Protein AF-A0A3M7IVV6-F1 (afdb_monomer_lite)

Organism: Hortaea werneckii (NCBI:txid91943)

pLDDT: mean 85.33, std 11.15, range [34.84, 95.5]

Radius of gyration: 19.99 Å; chains: 1; bounding box: 53×34×48 Å

InterPro domains:
  IPR000406 Rho protein GDP-dissociation inhibitor [PF02115] (11-143)
  IPR000406 Rho protein GDP-dissociation inhibitor [PTHR10980] (15-143)
  IPR014756 Immunoglobulin E-set [SSF81296] (7-139)
  IPR024792 Rho GDP-dissociation inhibitor domain superfamily [G3DSA:2.70.50.30] (18-144)

Structure (mmCIF, N/CA/C/O backbone):
data_AF-A0A3M7IVV6-F1
#
_entry.id   AF-A0A3M7IVV6-F1
#
loop_
_atom_site.group_PDB
_atom_site.id
_atom_site.type_symbol
_atom_site.label_atom_id
_atom_site.label_alt_id
_atom_site.label_comp_id
_atom_site.label_asym_id
_atom_site.label_entity_id
_atom_site.label_seq_id
_atom_site.pdbx_PDB_ins_code
_atom_site.Cartn_x
_atom_site.Cartn_y
_atom_site.Cartn_z
_atom_site.occupancy
_atom_site.B_iso_or_equiv
_atom_site.auth_seq_id
_atom_site.auth_comp_id
_atom_site.auth_asym_id
_atom_site.auth_atom_id
_atom_site.pdbx_PDB_model_num
ATOM 1 N N . MET A 1 1 ? 26.827 0.748 -25.039 1.00 34.84 1 MET A N 1
ATOM 2 C CA . MET A 1 1 ? 26.396 2.134 -24.764 1.00 34.84 1 MET A CA 1
ATOM 3 C C . MET A 1 1 ? 25.982 2.188 -23.307 1.00 34.84 1 MET A C 1
ATOM 5 O O . MET A 1 1 ? 25.088 1.449 -22.924 1.00 34.84 1 MET A O 1
ATOM 9 N N . SER A 1 2 ? 26.730 2.937 -22.495 1.00 38.66 2 SER A N 1
ATOM 10 C CA . SER A 1 2 ? 26.525 3.049 -21.048 1.00 38.66 2 SER A CA 1
ATOM 11 C C . SER A 1 2 ? 25.193 3.752 -20.791 1.00 38.66 2 SER A C 1
ATOM 13 O O . SER A 1 2 ? 25.028 4.904 -21.188 1.00 38.66 2 SER A O 1
ATOM 15 N N . GLY A 1 3 ? 24.216 3.034 -20.235 1.00 39.41 3 GLY A N 1
ATOM 16 C CA . GLY A 1 3 ? 22.910 3.590 -19.906 1.00 39.41 3 GLY A CA 1
ATOM 17 C C . GLY A 1 3 ? 23.069 4.631 -18.808 1.00 39.41 3 GLY A C 1
ATOM 18 O O . GLY A 1 3 ? 23.423 4.298 -17.682 1.00 39.41 3 GLY A O 1
ATOM 19 N N . THR A 1 4 ? 22.832 5.894 -19.146 1.00 41.19 4 THR A N 1
ATOM 20 C CA . THR A 1 4 ? 22.637 6.976 -18.180 1.00 41.19 4 THR A CA 1
ATOM 21 C C . THR A 1 4 ? 21.584 6.531 -17.169 1.00 41.19 4 THR A C 1
ATOM 23 O O . THR A 1 4 ? 20.444 6.273 -17.562 1.00 41.19 4 THR A O 1
ATOM 26 N N . GLY A 1 5 ? 21.971 6.397 -15.897 1.00 47.41 5 GLY A N 1
ATOM 27 C CA . GLY A 1 5 ? 21.048 6.067 -14.815 1.00 47.41 5 GLY A CA 1
ATOM 28 C C . GLY A 1 5 ? 19.865 7.027 -14.848 1.00 47.41 5 GLY A C 1
ATOM 29 O O . GLY A 1 5 ? 20.056 8.244 -14.868 1.00 47.41 5 GLY A O 1
ATOM 30 N N . ALA A 1 6 ? 18.652 6.487 -14.943 1.00 55.31 6 ALA A N 1
ATOM 31 C CA . ALA A 1 6 ? 17.450 7.299 -14.861 1.00 55.31 6 ALA A CA 1
ATOM 32 C C . ALA A 1 6 ? 17.478 8.055 -13.525 1.00 55.31 6 ALA A C 1
ATOM 34 O O . ALA A 1 6 ? 17.687 7.445 -12.475 1.00 55.31 6 ALA A O 1
ATOM 35 N N . ALA A 1 7 ? 17.316 9.379 -13.565 1.00 61.78 7 ALA A N 1
ATOM 36 C CA . ALA A 1 7 ? 17.157 10.160 -12.347 1.00 61.78 7 ALA A CA 1
ATOM 37 C C . ALA A 1 7 ? 15.943 9.615 -11.582 1.00 61.78 7 ALA A C 1
ATOM 39 O O . ALA A 1 7 ? 14.879 9.407 -12.177 1.00 61.78 7 ALA A O 1
ATOM 40 N N . ALA A 1 8 ? 16.119 9.354 -10.285 1.00 68.75 8 ALA A N 1
ATOM 41 C CA . ALA A 1 8 ? 15.019 8.965 -9.415 1.00 68.75 8 ALA A CA 1
ATOM 42 C C . ALA A 1 8 ? 13.891 10.014 -9.510 1.00 68.75 8 ALA A C 1
ATOM 44 O O . ALA A 1 8 ? 14.192 11.202 -9.677 1.00 68.75 8 ALA A O 1
ATOM 45 N N . PRO A 1 9 ? 12.611 9.603 -9.442 1.00 75.50 9 PRO A N 1
ATOM 46 C CA . PRO A 1 9 ? 11.505 10.553 -9.423 1.00 75.50 9 PRO A CA 1
ATOM 47 C C . PRO A 1 9 ? 11.690 11.555 -8.277 1.00 75.50 9 PRO A C 1
ATOM 49 O O . PRO A 1 9 ? 12.175 11.204 -7.199 1.00 75.50 9 PRO A O 1
ATOM 52 N N . HIS A 1 10 ? 11.322 12.810 -8.523 1.00 82.88 10 HIS A N 1
ATOM 53 C CA . HIS A 1 10 ? 11.282 13.821 -7.473 1.00 82.88 10 HIS A CA 1
ATOM 54 C C . HIS A 1 10 ? 10.105 13.522 -6.541 1.00 82.88 10 HIS A C 1
ATOM 56 O O . HIS A 1 10 ? 9.131 12.895 -6.952 1.00 82.88 10 HIS A O 1
ATOM 62 N N . ALA A 1 11 ? 10.175 13.989 -5.293 1.00 83.12 11 ALA A N 1
ATOM 63 C CA . ALA A 1 11 ? 9.114 13.761 -4.308 1.00 83.12 11 ALA A CA 1
ATOM 64 C C . ALA A 1 11 ? 7.732 14.207 -4.825 1.00 83.12 11 ALA A C 1
ATOM 66 O O . ALA A 1 11 ? 6.756 13.485 -4.670 1.00 83.12 11 ALA A O 1
ATOM 67 N N . GLU A 1 12 ? 7.683 15.331 -5.543 1.00 85.81 12 GLU A N 1
ATOM 68 C CA . GLU A 1 12 ? 6.473 15.878 -6.170 1.00 85.81 12 GLU A CA 1
ATOM 69 C C . GLU A 1 12 ? 5.825 14.919 -7.186 1.00 85.81 12 GLU A C 1
ATOM 71 O O . GLU A 1 12 ? 4.602 14.889 -7.321 1.00 85.81 12 GLU A O 1
ATOM 76 N N . ASP A 1 13 ? 6.620 14.093 -7.878 1.00 86.25 13 ASP A N 1
ATOM 77 C CA . ASP A 1 13 ? 6.096 13.116 -8.841 1.00 86.25 13 ASP A CA 1
ATOM 78 C C . ASP A 1 13 ? 5.326 11.981 -8.135 1.00 86.25 13 ASP A C 1
ATOM 80 O O . ASP A 1 13 ? 4.451 11.351 -8.737 1.00 86.25 13 ASP A O 1
ATOM 84 N N .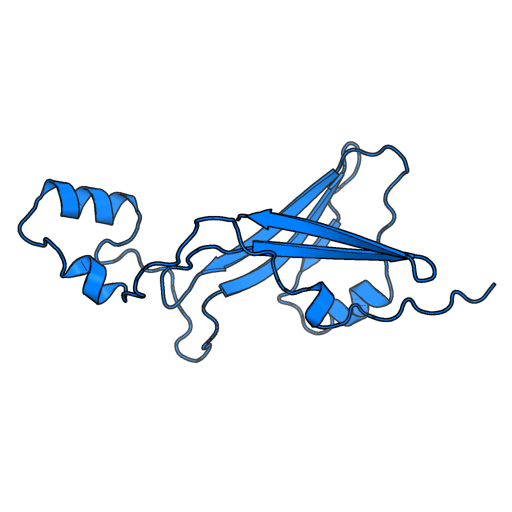 LEU A 1 14 ? 5.661 11.709 -6.867 1.00 89.06 14 LEU A N 1
ATOM 85 C CA . LEU A 1 14 ? 5.111 10.618 -6.056 1.00 89.06 14 LEU A CA 1
ATOM 86 C C . LEU A 1 14 ? 3.901 11.038 -5.213 1.00 89.06 14 LEU A C 1
ATOM 88 O O . LEU A 1 14 ? 3.236 10.175 -4.641 1.00 89.06 14 LEU A O 1
ATOM 92 N N . GLU A 1 15 ? 3.585 12.332 -5.159 1.00 90.38 15 GLU A N 1
ATOM 93 C CA . GLU A 1 15 ? 2.402 12.829 -4.457 1.00 90.38 15 GLU A CA 1
ATOM 94 C C . GLU A 1 15 ? 1.125 12.296 -5.125 1.00 90.38 15 GLU A C 1
ATOM 96 O O . GLU A 1 15 ? 0.962 12.451 -6.337 1.00 90.38 15 GLU A O 1
ATOM 101 N N . PRO A 1 16 ? 0.195 11.654 -4.402 1.00 88.88 16 PRO A N 1
ATOM 102 C CA . PRO A 1 16 ? -1.041 11.160 -4.996 1.00 88.88 16 PRO A CA 1
ATOM 103 C C . PRO A 1 16 ? -1.921 12.320 -5.468 1.00 88.88 16 PRO A C 1
ATOM 105 O O . PRO A 1 16 ? -1.982 13.375 -4.837 1.00 88.88 16 PRO A O 1
ATOM 108 N N . GLU A 1 17 ? -2.666 12.123 -6.555 1.00 87.88 17 GLU A N 1
ATOM 109 C CA . GLU A 1 17 ? -3.619 13.145 -6.986 1.00 87.88 17 GLU A CA 1
ATOM 110 C C . GLU A 1 17 ? -4.811 13.183 -6.027 1.00 87.88 17 GLU A C 1
ATOM 112 O O . GLU A 1 17 ? -5.232 12.161 -5.461 1.00 87.88 17 GLU A O 1
ATOM 117 N N . GLN A 1 18 ? -5.367 14.375 -5.827 1.00 83.75 18 GLN A N 1
ATOM 118 C CA . GLN A 1 18 ? -6.564 14.532 -5.015 1.00 83.75 18 GLN A CA 1
ATOM 119 C C . GLN A 1 18 ? -7.783 14.071 -5.811 1.00 83.75 18 GLN A C 1
ATOM 121 O O . GLN A 1 18 ? -7.985 14.465 -6.955 1.00 83.75 18 GLN A O 1
ATOM 126 N N . THR A 1 19 ? -8.603 13.226 -5.194 1.00 82.81 19 THR A N 1
ATOM 127 C CA . THR A 1 19 ? -9.872 12.801 -5.782 1.00 82.81 19 THR A CA 1
ATOM 128 C C . THR A 1 19 ? -10.880 13.932 -5.601 1.00 82.81 19 THR A C 1
ATOM 130 O O . THR A 1 19 ? -11.173 14.310 -4.464 1.00 82.81 19 THR A O 1
ATOM 133 N N . GLU A 1 20 ? -11.393 14.490 -6.700 1.00 85.19 20 GLU A N 1
ATOM 134 C CA . GLU A 1 20 ? -12.341 15.607 -6.648 1.00 85.19 20 GLU A CA 1
ATOM 135 C C . GLU A 1 20 ? -13.547 15.276 -5.756 1.00 85.19 20 GLU A C 1
ATOM 137 O O . GLU A 1 20 ? -14.156 14.212 -5.854 1.00 85.19 20 GLU A O 1
ATOM 142 N N . GLY A 1 21 ? -13.870 16.188 -4.837 1.00 84.56 21 GLY A N 1
ATOM 143 C CA . GLY A 1 21 ? -14.987 16.036 -3.900 1.00 84.56 21 GLY A CA 1
ATOM 144 C C . GLY A 1 21 ? -14.736 15.108 -2.704 1.00 84.56 21 GLY A C 1
ATOM 145 O O . GLY A 1 21 ? -15.528 15.135 -1.761 1.00 84.56 21 GLY A O 1
ATOM 146 N N . PHE A 1 22 ? -13.642 14.338 -2.671 1.00 84.25 22 PHE A N 1
ATOM 147 C CA . PHE A 1 22 ? -13.325 13.483 -1.526 1.00 84.25 22 PHE A CA 1
ATOM 148 C C . PHE A 1 22 ? -12.708 14.291 -0.379 1.00 84.25 22 PHE A C 1
ATOM 150 O O . PHE A 1 22 ? -11.688 14.960 -0.540 1.00 84.25 22 PHE A O 1
ATOM 157 N N . LYS A 1 23 ? -13.313 14.198 0.808 1.00 84.38 23 LYS A N 1
ATOM 158 C CA . LYS A 1 23 ? -12.790 14.785 2.047 1.00 84.38 23 LYS A CA 1
ATOM 159 C C . LYS A 1 23 ? -12.538 13.671 3.047 1.00 84.38 23 LYS A C 1
ATOM 161 O O . LYS A 1 23 ? -13.466 12.958 3.423 1.00 84.38 23 LYS A O 1
ATOM 166 N N . VAL A 1 24 ? -11.285 13.529 3.472 1.00 84.38 24 VAL A N 1
ATOM 167 C CA . VAL A 1 24 ? -10.924 12.574 4.522 1.00 84.38 24 VAL A CA 1
ATOM 168 C C . VAL A 1 24 ? -11.647 12.980 5.808 1.00 84.38 24 VAL A C 1
ATOM 170 O O . VAL A 1 24 ? -11.592 14.141 6.213 1.00 84.38 24 VAL A O 1
ATOM 173 N N . GLY A 1 25 ? -12.364 12.030 6.409 1.00 85.94 25 GLY A N 1
ATOM 174 C CA . GLY A 1 25 ? -13.078 12.242 7.666 1.00 85.94 25 GLY A CA 1
ATOM 175 C C . GLY A 1 25 ? -12.143 12.429 8.862 1.00 85.94 25 GLY A C 1
ATOM 176 O O . GLY A 1 25 ? -10.924 12.281 8.762 1.00 85.94 25 GLY A O 1
ATOM 177 N N . GLU A 1 26 ? -12.730 12.733 10.018 1.00 86.94 26 GLU A N 1
ATOM 178 C CA . GLU A 1 26 ? -11.989 12.839 11.273 1.00 86.94 26 GLU A CA 1
ATOM 179 C C . GLU A 1 26 ? -11.304 11.506 11.609 1.00 86.94 26 GLU A C 1
ATOM 181 O O . GLU A 1 26 ? -11.915 10.434 11.550 1.00 86.94 26 GLU A O 1
ATOM 186 N N . LYS A 1 27 ? -10.021 11.573 11.972 1.00 86.62 27 LYS A N 1
ATOM 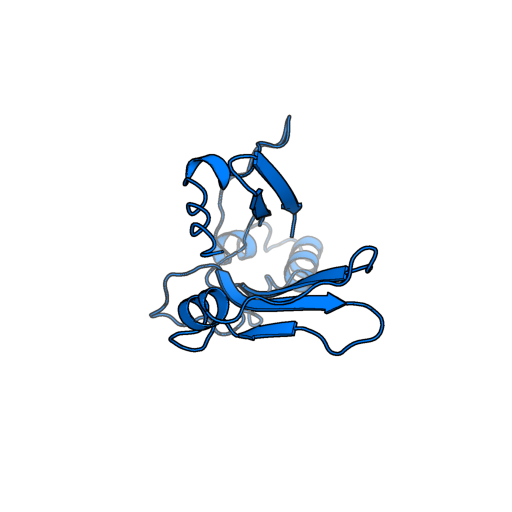187 C CA . LYS A 1 27 ? -9.282 10.401 12.430 1.00 86.62 27 LYS A CA 1
ATOM 188 C C . LYS A 1 27 ? -9.834 9.965 13.785 1.00 86.62 27 LYS A C 1
ATOM 190 O O . LYS A 1 27 ? -9.879 10.773 14.704 1.00 86.62 27 LYS A O 1
ATOM 195 N N . LYS A 1 28 ? -10.176 8.684 13.904 1.00 87.25 28 LYS A N 1
ATOM 196 C CA . LYS A 1 28 ? -10.558 8.052 15.170 1.00 87.25 28 LYS A CA 1
ATOM 197 C C . LYS A 1 28 ? -9.693 6.829 15.447 1.00 87.25 28 LYS A C 1
ATOM 199 O O . LYS A 1 28 ? -9.259 6.155 14.505 1.00 87.25 28 LYS A O 1
ATOM 204 N N . THR A 1 29 ? -9.405 6.565 16.714 1.00 87.62 29 THR A N 1
ATOM 205 C CA . THR A 1 29 ? -8.672 5.375 17.158 1.00 87.62 29 THR A CA 1
ATOM 206 C C . THR A 1 29 ? -9.581 4.146 17.167 1.00 87.62 29 THR A C 1
ATOM 208 O O . THR A 1 29 ? -10.806 4.258 17.069 1.00 87.62 29 THR A O 1
ATOM 211 N N . LEU A 1 30 ? -8.997 2.947 17.273 1.00 84.38 30 LEU A N 1
ATOM 212 C CA . LEU A 1 30 ? -9.793 1.719 17.379 1.00 84.38 30 LEU A CA 1
ATOM 213 C C . LEU A 1 30 ? -10.672 1.742 18.634 1.00 84.38 30 LEU A C 1
ATOM 215 O O . LEU A 1 30 ? -11.830 1.336 18.576 1.00 84.38 30 LEU A O 1
ATOM 219 N N . GLU A 1 31 ? -10.142 2.255 19.742 1.00 85.31 31 GLU A N 1
ATOM 220 C CA . GLU A 1 31 ? -10.849 2.369 21.017 1.00 85.31 31 GLU A CA 1
ATOM 221 C C . GLU A 1 31 ? -12.050 3.310 20.894 1.00 85.31 31 GLU A C 1
ATOM 223 O O . GLU A 1 31 ? -13.138 2.987 21.365 1.00 85.31 31 GLU A O 1
ATOM 228 N N . GLU A 1 32 ? -11.891 4.441 20.202 1.00 88.69 32 GLU A N 1
ATOM 229 C CA . GLU A 1 32 ? -12.998 5.362 19.932 1.00 88.69 32 GLU A CA 1
ATOM 230 C C . GLU A 1 32 ? -14.081 4.692 19.075 1.00 88.69 32 GLU A C 1
ATOM 232 O O . GLU A 1 32 ? -15.268 4.789 19.388 1.00 88.69 32 GLU A O 1
ATOM 237 N N . TYR A 1 33 ? -13.698 3.939 18.035 1.00 86.12 33 TYR A N 1
ATOM 238 C CA . TYR A 1 33 ? -14.662 3.180 17.230 1.00 86.12 33 TYR A CA 1
ATOM 239 C C . TYR A 1 33 ? -15.404 2.116 18.038 1.00 86.12 33 TYR A C 1
ATOM 241 O O . TYR A 1 33 ? -16.598 1.911 17.807 1.00 86.12 33 TYR A O 1
ATOM 249 N N . GLN A 1 34 ? -14.732 1.472 18.992 1.00 83.75 34 GLN A N 1
ATOM 250 C CA . GLN A 1 34 ? -15.342 0.503 19.903 1.00 83.75 34 GLN A CA 1
ATOM 251 C C . GLN A 1 34 ? -16.277 1.152 20.924 1.00 83.75 34 GLN A C 1
ATOM 253 O O . GLN A 1 34 ? -17.206 0.492 21.377 1.00 83.75 34 GLN A O 1
ATOM 258 N N . GLN A 1 35 ? -16.036 2.408 21.305 1.00 87.44 35 GLN A N 1
ATOM 259 C CA . GLN A 1 35 ? -16.857 3.156 22.265 1.00 87.44 35 GLN A CA 1
ATOM 260 C C . GLN A 1 35 ? -18.090 3.805 21.648 1.00 87.44 35 GLN A C 1
ATOM 262 O O . GLN A 1 35 ? -19.116 3.949 22.315 1.00 87.44 35 GLN A O 1
ATOM 267 N N . LEU A 1 36 ? -18.020 4.150 20.365 1.00 87.88 36 LEU A N 1
ATOM 268 C CA . LEU A 1 36 ? -19.174 4.646 19.631 1.00 87.88 36 LEU A CA 1
ATOM 269 C C . LEU A 1 36 ? -20.278 3.577 19.599 1.00 87.88 36 LEU A C 1
ATOM 271 O O . LEU A 1 36 ? -20.027 2.422 19.258 1.00 87.88 36 LEU A O 1
ATOM 275 N N . ASP A 1 37 ? -21.502 3.965 19.947 1.00 87.12 37 ASP A N 1
ATOM 276 C CA . ASP A 1 37 ? -22.709 3.141 19.791 1.00 87.12 37 ASP A CA 1
ATOM 277 C C . ASP A 1 37 ? -22.654 1.766 20.482 1.00 87.12 37 ASP A C 1
ATOM 279 O O . ASP A 1 37 ? -23.266 0.805 20.024 1.00 87.12 37 ASP A O 1
ATOM 283 N N . GLN A 1 38 ? -21.936 1.651 21.605 1.00 85.38 38 GLN A N 1
ATOM 284 C CA . GLN A 1 38 ? -21.764 0.377 22.327 1.00 85.38 38 GLN A CA 1
ATOM 285 C C . GLN A 1 38 ? -23.070 -0.314 22.728 1.00 85.38 38 GLN A C 1
ATOM 287 O O . GLN A 1 38 ? -23.111 -1.539 22.862 1.00 85.38 38 GLN A O 1
ATOM 292 N N . ASN A 1 39 ? -24.124 0.473 22.933 1.00 88.56 39 ASN A N 1
ATOM 293 C CA . ASN A 1 39 ? -25.436 -0.021 23.334 1.00 88.56 39 ASN A CA 1
ATOM 294 C C . ASN A 1 39 ? -26.270 -0.527 22.143 1.00 88.56 39 ASN A C 1
ATOM 296 O O . ASN A 1 39 ? -27.335 -1.100 22.359 1.00 88.56 39 ASN A O 1
ATOM 300 N N . ASP A 1 40 ? -25.804 -0.332 20.906 1.00 94.12 40 ASP A N 1
ATOM 301 C CA . ASP A 1 40 ? -26.457 -0.817 19.695 1.00 94.12 40 ASP A CA 1
ATOM 302 C C . ASP A 1 40 ? -25.860 -2.168 19.273 1.00 94.12 40 ASP A C 1
ATOM 304 O O . ASP A 1 40 ? -24.718 -2.277 18.815 1.00 94.12 40 ASP A O 1
ATOM 308 N N . GLU A 1 41 ? -26.654 -3.228 19.423 1.00 92.19 41 GLU A N 1
ATOM 309 C CA . GLU A 1 41 ? -26.238 -4.588 19.078 1.00 92.19 41 GLU A CA 1
ATOM 310 C C . GLU A 1 41 ? -25.885 -4.735 17.588 1.00 92.19 41 GLU A C 1
ATOM 312 O O . GLU A 1 41 ? -24.953 -5.470 17.244 1.00 92.19 41 GLU A O 1
ATOM 317 N N . SER A 1 42 ? -26.606 -4.043 16.702 1.00 93.88 42 SER A N 1
ATOM 318 C CA . SER A 1 42 ? -26.409 -4.140 15.256 1.00 93.88 42 SER A CA 1
ATOM 319 C C . SER A 1 42 ? -25.100 -3.478 14.829 1.00 93.88 42 SER A C 1
ATOM 321 O O . SER A 1 42 ? -24.311 -4.086 14.100 1.00 93.88 42 SER A O 1
ATOM 323 N N . LEU A 1 43 ? -24.813 -2.285 15.359 1.00 91.19 43 LEU A N 1
ATOM 324 C CA . LEU A 1 43 ? -23.571 -1.566 15.081 1.00 91.19 43 LEU A CA 1
ATOM 325 C C . LEU A 1 43 ? -22.364 -2.264 15.701 1.00 91.19 43 LEU A C 1
ATOM 327 O O . LEU A 1 43 ? -21.303 -2.308 15.076 1.00 91.19 43 LEU A O 1
ATOM 331 N N . ARG A 1 44 ? -22.518 -2.879 16.879 1.00 89.56 44 ARG A N 1
ATOM 332 C CA . ARG A 1 44 ? -21.458 -3.694 17.481 1.00 89.56 44 ARG A CA 1
ATOM 333 C C . ARG A 1 44 ? -21.102 -4.898 16.604 1.00 89.56 44 ARG A C 1
ATOM 335 O O . ARG A 1 44 ? -19.932 -5.064 16.266 1.00 89.56 44 ARG A O 1
ATOM 342 N N . LYS A 1 45 ? -22.094 -5.683 16.161 1.00 90.69 45 LYS A N 1
ATOM 343 C CA . LYS A 1 45 ? -21.871 -6.832 15.256 1.00 90.69 45 LYS A CA 1
ATOM 344 C C . LYS A 1 45 ? -21.262 -6.407 13.920 1.00 90.69 45 LYS A C 1
ATOM 346 O O . LYS A 1 45 ? -20.394 -7.093 13.384 1.00 90.69 45 LYS A O 1
ATOM 351 N N . TRP A 1 46 ? -21.687 -5.263 13.385 1.00 90.94 46 TRP A N 1
ATOM 352 C CA . TRP A 1 46 ? -21.106 -4.706 12.167 1.00 90.94 46 TRP A CA 1
ATOM 353 C C . TRP A 1 46 ? -19.621 -4.356 12.354 1.00 90.94 46 TRP A C 1
ATOM 355 O O . TRP A 1 46 ? -18.793 -4.797 11.558 1.00 90.94 46 TRP A O 1
ATOM 365 N N . LYS A 1 47 ? -19.247 -3.668 13.441 1.00 88.62 47 LYS A N 1
ATOM 366 C CA . LYS A 1 47 ? -17.840 -3.357 13.768 1.00 88.62 47 LYS A CA 1
ATOM 367 C C . LYS A 1 47 ? -16.998 -4.616 13.976 1.00 88.62 47 LYS A C 1
ATOM 369 O O . LYS A 1 47 ? -15.873 -4.688 13.486 1.00 88.62 47 LYS A O 1
ATOM 374 N N . GLU A 1 48 ? -17.546 -5.629 14.641 1.00 87.00 48 GLU A N 1
ATOM 375 C CA . GLU A 1 48 ? -16.905 -6.941 14.782 1.00 87.00 48 GLU A CA 1
ATOM 376 C C . GLU A 1 48 ? -16.640 -7.595 13.418 1.00 87.00 48 GLU A C 1
ATOM 378 O O . GLU A 1 48 ? -15.530 -8.072 13.185 1.00 87.00 48 GLU A O 1
ATOM 383 N N . SER A 1 49 ? -17.604 -7.546 12.489 1.00 88.56 49 SER A N 1
ATOM 384 C CA . SER A 1 49 ? -17.444 -8.098 11.131 1.00 88.56 49 SER A CA 1
ATOM 385 C C . SER A 1 49 ? -16.350 -7.404 10.311 1.00 88.56 49 SER A C 1
ATOM 387 O O . SER A 1 49 ? -15.734 -8.028 9.449 1.00 88.56 49 SER A O 1
ATOM 389 N N . LEU A 1 50 ? -16.065 -6.134 10.616 1.00 87.38 50 LEU A N 1
ATOM 390 C CA . LEU A 1 50 ? -14.971 -5.358 10.027 1.00 87.38 50 LEU A CA 1
ATOM 391 C C . LEU A 1 50 ? -13.616 -5.603 10.715 1.00 87.38 50 LEU A C 1
ATOM 393 O O . LEU A 1 50 ? -12.620 -4.987 10.345 1.00 87.38 50 LEU A O 1
ATOM 397 N N . GLY A 1 51 ? -13.564 -6.470 11.732 1.00 83.00 51 GLY A N 1
ATOM 398 C CA . GLY A 1 51 ? -12.355 -6.738 12.512 1.00 83.00 51 GLY A CA 1
ATOM 399 C C . GLY A 1 51 ? -12.046 -5.687 13.583 1.00 83.00 51 GLY A C 1
ATOM 400 O O . GLY A 1 51 ? -10.955 -5.705 14.145 1.00 83.00 51 GLY A O 1
ATOM 401 N N . LEU A 1 52 ? -12.989 -4.792 13.897 1.00 82.56 52 LEU A N 1
ATOM 402 C CA . LEU A 1 52 ? -12.845 -3.758 14.935 1.00 82.56 52 LEU A CA 1
ATOM 403 C C . LEU A 1 52 ? -13.329 -4.223 16.322 1.00 82.56 52 LEU A C 1
ATOM 405 O O . LEU A 1 52 ? -13.327 -3.444 17.276 1.00 82.56 52 LEU A O 1
ATOM 409 N N . GLY A 1 53 ? -13.748 -5.485 16.446 1.00 72.38 53 GLY A N 1
ATOM 410 C CA . GLY A 1 53 ? -14.183 -6.091 17.705 1.00 72.38 53 GLY A CA 1
ATOM 411 C C . GLY A 1 53 ? -13.047 -6.299 18.713 1.00 72.38 53 GLY A C 1
ATOM 412 O O . GLY A 1 53 ? -11.866 -6.359 18.360 1.00 72.38 53 GLY A O 1
ATOM 413 N N . SER A 1 54 ? -13.406 -6.450 19.987 1.00 64.75 54 SER A N 1
ATOM 414 C CA . SER A 1 54 ? -12.455 -6.753 21.060 1.00 64.75 54 SER A CA 1
ATOM 415 C C . SER A 1 54 ? -11.808 -8.127 20.842 1.00 64.75 54 SER A C 1
ATOM 417 O O . SER A 1 54 ? -12.506 -9.138 20.850 1.00 64.75 54 SER A O 1
ATOM 419 N N . GLY A 1 55 ? -10.482 -8.171 20.675 1.00 61.81 55 GLY A N 1
ATOM 420 C CA . GLY A 1 55 ? -9.701 -9.419 20.643 1.00 61.81 55 GLY A CA 1
ATOM 421 C C . GLY A 1 55 ? -9.139 -9.843 19.281 1.00 61.81 55 GLY A C 1
ATOM 422 O O . GLY A 1 55 ? -8.338 -10.771 19.246 1.00 61.81 55 GLY A O 1
ATOM 423 N N . ASN A 1 56 ? -9.476 -9.148 18.186 1.00 59.41 56 ASN A N 1
ATOM 424 C CA . ASN A 1 56 ? -9.002 -9.481 16.830 1.00 59.41 56 ASN A CA 1
ATOM 425 C C . ASN A 1 56 ? -7.921 -8.534 16.278 1.00 59.41 56 ASN A C 1
ATOM 427 O O . ASN A 1 56 ? -7.630 -8.547 15.081 1.00 59.41 56 ASN A O 1
ATOM 431 N N . THR A 1 57 ? -7.293 -7.714 17.122 1.00 62.97 57 THR A N 1
ATOM 432 C CA . THR A 1 57 ? -6.191 -6.857 16.673 1.00 62.97 57 THR A CA 1
ATOM 433 C C . THR A 1 57 ? -4.991 -7.722 16.300 1.00 62.97 57 THR A C 1
ATOM 435 O O . THR A 1 57 ? -4.435 -8.419 17.152 1.00 62.97 57 THR A O 1
ATOM 438 N N . LEU A 1 58 ? -4.588 -7.677 15.027 1.00 66.88 58 LEU A N 1
ATOM 439 C CA . LEU A 1 58 ? -3.357 -8.314 14.565 1.00 66.88 58 LEU A CA 1
ATOM 440 C C . LEU A 1 58 ? -2.179 -7.861 15.444 1.00 66.88 58 LEU A C 1
ATOM 442 O O . LEU A 1 58 ? -2.137 -6.690 15.831 1.00 66.88 58 LEU A O 1
ATOM 446 N N . PRO A 1 59 ? -1.213 -8.748 15.748 1.00 68.69 59 PRO A N 1
ATOM 447 C CA . PRO A 1 59 ? -0.063 -8.384 16.562 1.00 68.69 59 PRO A CA 1
ATOM 448 C C . PRO A 1 59 ? 0.667 -7.196 15.924 1.00 68.69 59 PRO A C 1
ATOM 450 O O . PRO A 1 59 ? 1.153 -7.264 14.789 1.00 68.69 59 PRO A O 1
ATOM 453 N N . ALA A 1 60 ? 0.694 -6.090 16.660 1.00 78.31 60 ALA A N 1
ATOM 454 C CA . ALA A 1 60 ? 1.417 -4.878 16.324 1.00 78.31 60 ALA A CA 1
ATOM 455 C C . ALA A 1 60 ? 2.693 -4.833 17.166 1.00 78.31 60 ALA A C 1
ATOM 457 O O . ALA A 1 60 ? 2.645 -5.106 18.363 1.00 78.31 60 ALA A O 1
ATOM 458 N N . ASP A 1 61 ? 3.828 -4.508 16.549 1.00 84.25 61 ASP A N 1
ATOM 459 C CA . ASP A 1 61 ? 5.075 -4.325 17.292 1.00 84.25 61 ASP A CA 1
ATOM 460 C C . ASP A 1 61 ? 5.021 -2.966 18.011 1.00 84.25 61 ASP A C 1
ATOM 462 O O . ASP A 1 61 ? 4.942 -1.938 17.328 1.00 84.25 61 ASP A O 1
ATOM 466 N N . PRO A 1 62 ? 5.064 -2.923 19.359 1.00 85.44 62 PRO A N 1
ATOM 467 C CA . PRO A 1 62 ? 5.028 -1.666 20.106 1.00 85.44 62 PRO A CA 1
ATOM 468 C C . PRO A 1 62 ? 6.208 -0.733 19.801 1.00 85.44 62 PRO A C 1
ATOM 470 O O . PRO A 1 62 ? 6.104 0.474 20.019 1.00 85.44 62 PRO A O 1
ATOM 473 N N . ASN A 1 63 ? 7.328 -1.267 19.303 1.00 90.88 63 ASN A N 1
ATOM 474 C CA . ASN A 1 63 ? 8.528 -0.488 18.994 1.00 90.88 63 ASN A CA 1
ATOM 475 C C . ASN A 1 63 ? 8.535 0.064 17.561 1.00 90.88 63 ASN A C 1
ATOM 477 O O . ASN A 1 63 ? 9.309 0.972 17.253 1.00 90.88 63 ASN A O 1
ATOM 481 N N . ASP A 1 64 ? 7.676 -0.451 16.681 1.00 89.88 64 ASP A N 1
ATOM 482 C CA . ASP A 1 64 ? 7.585 -0.012 15.293 1.00 89.88 64 ASP A CA 1
ATOM 483 C C . ASP A 1 64 ? 6.445 0.992 15.126 1.00 89.88 64 ASP A C 1
ATOM 485 O O . ASP A 1 64 ? 5.282 0.622 15.167 1.00 89.88 64 ASP A O 1
ATOM 489 N N . LYS A 1 65 ? 6.748 2.270 14.892 1.00 90.62 65 LYS A N 1
ATOM 490 C CA . LYS A 1 65 ? 5.724 3.328 14.784 1.00 90.62 65 LYS A CA 1
ATOM 491 C C . LYS A 1 65 ? 4.985 3.362 13.442 1.00 90.62 65 LYS A C 1
ATOM 493 O O . LYS A 1 65 ? 4.090 4.187 13.264 1.00 90.62 65 LYS A O 1
ATOM 498 N N . ARG A 1 66 ? 5.365 2.524 12.474 1.00 91.19 66 ARG A N 1
ATOM 499 C CA . ARG A 1 66 ? 4.720 2.494 11.155 1.00 91.19 66 ARG A CA 1
ATOM 500 C C . ARG A 1 66 ? 3.293 1.974 11.285 1.00 91.19 66 ARG A C 1
ATOM 502 O O . ARG A 1 66 ? 3.059 1.003 11.992 1.00 91.19 66 ARG A O 1
ATOM 509 N N . THR A 1 67 ? 2.350 2.587 10.578 1.00 90.56 67 THR A N 1
ATOM 510 C CA . THR A 1 67 ? 0.945 2.134 10.518 1.00 90.56 67 THR A CA 1
ATOM 511 C C . THR A 1 67 ? 0.699 1.145 9.378 1.00 90.56 67 THR A C 1
ATOM 513 O O . THR A 1 67 ? -0.230 0.341 9.420 1.00 90.56 67 THR A O 1
ATOM 516 N N . VAL A 1 68 ? 1.565 1.173 8.365 1.00 92.44 68 VAL A N 1
ATOM 517 C CA . VAL A 1 68 ? 1.597 0.228 7.254 1.00 92.44 68 VAL A CA 1
ATOM 518 C C . VAL A 1 68 ? 3.027 -0.224 7.021 1.00 92.44 68 VAL A C 1
ATOM 520 O O . VAL A 1 68 ? 3.964 0.575 7.058 1.00 92.44 68 VAL A O 1
ATOM 523 N N . ILE A 1 69 ? 3.202 -1.516 6.780 1.00 92.81 69 ILE A N 1
ATOM 524 C CA . ILE A 1 69 ? 4.497 -2.109 6.469 1.00 92.81 69 ILE A CA 1
ATOM 525 C C . ILE A 1 69 ? 4.337 -2.897 5.185 1.00 92.81 69 ILE A C 1
ATOM 527 O O . ILE A 1 69 ? 3.596 -3.880 5.141 1.00 92.81 69 ILE A O 1
ATOM 531 N N . ILE A 1 70 ? 5.038 -2.468 4.141 1.00 93.44 70 ILE A N 1
ATOM 532 C CA . ILE A 1 70 ? 5.087 -3.207 2.885 1.00 93.44 70 ILE A CA 1
ATOM 533 C C . ILE A 1 70 ? 6.042 -4.385 3.075 1.00 93.44 70 ILE A C 1
ATOM 535 O O . ILE A 1 70 ? 7.207 -4.204 3.413 1.00 93.44 70 ILE A O 1
ATOM 539 N N . LEU A 1 71 ? 5.524 -5.596 2.894 1.00 94.88 71 LEU A N 1
ATOM 540 C CA . LEU A 1 71 ? 6.272 -6.842 3.045 1.00 94.88 71 LEU A CA 1
ATOM 541 C C . LEU A 1 71 ? 6.898 -7.260 1.717 1.00 94.88 71 LEU A C 1
ATOM 543 O O . LEU A 1 71 ? 8.046 -7.679 1.676 1.00 94.88 71 LEU A O 1
ATOM 547 N N . SER A 1 72 ? 6.149 -7.152 0.618 1.00 95.50 72 SER A N 1
ATOM 548 C CA . SER A 1 72 ? 6.682 -7.444 -0.714 1.00 95.50 72 SER A CA 1
ATOM 549 C C . SER A 1 72 ? 5.884 -6.764 -1.816 1.00 95.50 72 SER A C 1
ATOM 551 O O . SER A 1 72 ? 4.696 -6.475 -1.645 1.00 95.50 72 SER A O 1
ATOM 553 N N . LEU A 1 73 ? 6.548 -6.557 -2.949 1.00 93.00 73 LEU A N 1
ATOM 554 C CA . LEU A 1 73 ? 5.938 -6.164 -4.213 1.00 93.00 73 LEU A CA 1
ATOM 555 C C . LEU A 1 73 ? 6.195 -7.264 -5.241 1.00 93.00 73 LEU A C 1
ATOM 557 O O . LEU A 1 73 ? 7.333 -7.663 -5.465 1.00 93.00 73 LEU A O 1
ATOM 561 N N . GLY A 1 74 ? 5.123 -7.769 -5.834 1.00 91.94 74 GLY A N 1
ATOM 562 C CA . GLY A 1 74 ? 5.127 -8.803 -6.851 1.00 91.94 74 GLY A CA 1
ATOM 563 C C . GLY A 1 74 ? 4.704 -8.252 -8.204 1.00 91.94 74 GLY A C 1
ATOM 564 O O . GLY A 1 74 ? 3.781 -7.442 -8.282 1.00 91.94 74 GLY A O 1
ATOM 565 N N . LEU A 1 75 ? 5.355 -8.727 -9.256 1.00 90.81 75 LEU A N 1
ATOM 566 C CA . LEU A 1 75 ? 4.909 -8.603 -10.632 1.00 90.81 75 LEU A CA 1
ATOM 567 C C . LEU A 1 75 ? 4.474 -9.990 -11.109 1.00 90.81 75 LEU A C 1
ATOM 569 O O . LEU A 1 75 ? 5.313 -10.861 -11.355 1.00 90.81 75 LEU A O 1
ATOM 573 N N . GLU A 1 76 ? 3.165 -10.182 -11.226 1.00 91.94 76 GLU A N 1
ATOM 574 C CA . GLU A 1 76 ? 2.573 -11.387 -11.803 1.00 91.94 76 GLU A CA 1
ATOM 575 C C . GLU A 1 76 ? 2.496 -11.192 -13.319 1.00 91.94 76 GLU A C 1
ATOM 577 O O . GLU A 1 76 ? 1.880 -10.233 -13.785 1.00 91.94 76 GLU A O 1
ATOM 582 N N . VAL A 1 77 ? 3.130 -12.068 -14.096 1.00 89.62 77 VAL A N 1
ATOM 583 C CA . VAL A 1 77 ? 3.137 -12.003 -15.567 1.00 89.62 77 VAL A CA 1
ATOM 584 C C . VAL A 1 77 ? 2.662 -13.340 -16.102 1.00 89.62 77 VAL A C 1
ATOM 586 O O . VAL A 1 77 ? 3.196 -14.378 -15.714 1.00 89.62 77 VAL A O 1
ATOM 589 N N . ASP A 1 78 ? 1.694 -13.321 -17.014 1.00 87.06 78 ASP A N 1
ATOM 590 C CA . ASP A 1 78 ? 1.161 -14.564 -17.564 1.00 87.06 78 ASP A CA 1
ATOM 591 C C . ASP A 1 78 ? 2.245 -15.375 -18.303 1.00 87.06 78 ASP A C 1
ATOM 593 O O . ASP A 1 78 ? 3.109 -14.829 -18.998 1.00 87.06 78 ASP A O 1
ATOM 597 N N . GLY A 1 79 ? 2.223 -16.697 -18.123 1.00 84.50 79 GLY A N 1
ATOM 598 C CA . GLY A 1 79 ? 3.170 -17.624 -18.750 1.00 84.50 79 GLY A CA 1
ATOM 599 C C . GLY A 1 79 ? 4.584 -17.683 -18.149 1.00 84.50 79 GLY A C 1
ATOM 600 O O . GLY A 1 79 ? 5.457 -18.316 -18.747 1.00 84.50 79 GLY A O 1
ATOM 601 N N . ARG A 1 80 ? 4.852 -17.068 -16.987 1.00 85.38 80 ARG A N 1
ATOM 602 C CA . ARG A 1 80 ? 6.127 -17.218 -16.249 1.00 85.38 80 ARG A CA 1
ATOM 603 C C . ARG A 1 80 ? 5.929 -17.126 -14.729 1.00 85.38 80 ARG A C 1
ATOM 605 O O . ARG A 1 80 ? 4.898 -16.636 -14.290 1.00 85.38 80 ARG A O 1
ATOM 612 N N . PRO A 1 81 ? 6.912 -17.553 -13.914 1.00 88.62 81 PRO A N 1
ATOM 613 C CA . PRO A 1 81 ? 6.864 -17.331 -12.472 1.00 88.62 81 PRO A CA 1
ATOM 614 C C . PRO A 1 81 ? 6.853 -15.841 -12.109 1.00 88.62 81 PRO A C 1
ATOM 616 O O . PRO A 1 81 ? 7.542 -15.036 -12.754 1.00 88.62 81 PRO A O 1
ATOM 619 N N . ASP A 1 82 ? 6.118 -15.516 -11.044 1.00 89.12 82 ASP A N 1
ATOM 620 C CA . ASP A 1 82 ? 6.044 -14.178 -10.460 1.00 89.12 82 ASP A CA 1
ATOM 621 C C . ASP A 1 82 ? 7.426 -13.668 -10.058 1.00 89.12 82 ASP A C 1
ATOM 623 O O . ASP A 1 82 ? 8.264 -14.394 -9.515 1.00 89.12 82 ASP A O 1
ATOM 627 N N . ILE A 1 83 ? 7.642 -12.375 -10.269 1.00 89.19 83 ILE A N 1
ATOM 628 C CA . ILE A 1 83 ? 8.826 -11.686 -9.765 1.00 89.19 83 ILE A CA 1
ATOM 629 C C . ILE A 1 83 ? 8.434 -11.053 -8.441 1.00 89.19 83 ILE A C 1
ATOM 631 O O . ILE A 1 83 ? 7.635 -10.123 -8.429 1.00 89.19 83 ILE A O 1
ATOM 635 N N . VAL A 1 84 ? 8.976 -11.549 -7.331 1.00 92.06 84 VAL A N 1
ATOM 636 C CA . VAL A 1 84 ? 8.643 -11.056 -5.988 1.00 92.06 84 VAL A CA 1
ATOM 637 C C . VAL A 1 84 ? 9.854 -10.383 -5.363 1.00 92.06 84 VAL A C 1
ATOM 639 O O . VAL A 1 84 ? 10.895 -11.004 -5.168 1.00 92.06 84 VAL A O 1
ATOM 642 N N . ILE A 1 85 ? 9.684 -9.115 -5.009 1.00 91.50 85 ILE A N 1
ATOM 643 C CA . ILE A 1 85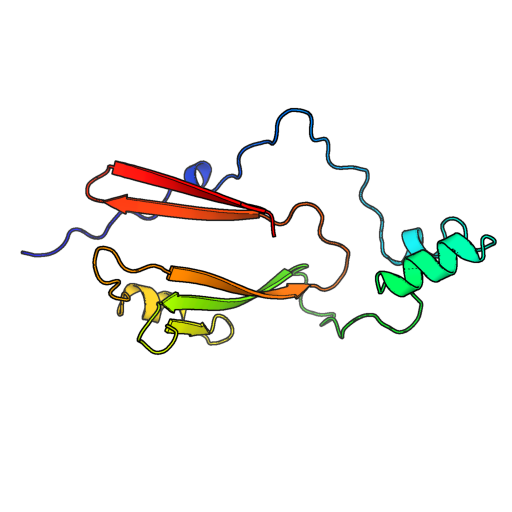 ? 10.657 -8.310 -4.281 1.00 91.50 85 ILE A CA 1
ATOM 644 C C . ILE A 1 85 ? 10.253 -8.346 -2.811 1.00 91.50 85 ILE A C 1
ATOM 646 O O . ILE A 1 85 ? 9.238 -7.767 -2.421 1.00 91.50 85 ILE A O 1
ATOM 650 N N . ASP A 1 86 ? 11.030 -9.056 -2.000 1.00 93.75 86 ASP A N 1
ATOM 651 C CA . ASP A 1 86 ? 10.836 -9.144 -0.554 1.00 93.75 86 ASP A CA 1
ATOM 652 C C . ASP A 1 86 ? 11.435 -7.912 0.126 1.00 93.75 86 ASP A C 1
ATOM 654 O O . ASP A 1 86 ? 12.645 -7.796 0.266 1.00 93.75 86 ASP A O 1
ATOM 658 N N . LEU A 1 87 ? 10.584 -6.990 0.563 1.00 93.62 87 LEU A N 1
ATOM 659 C CA . LEU A 1 87 ? 10.998 -5.723 1.164 1.00 93.62 87 LEU A CA 1
ATOM 660 C C . LEU A 1 87 ? 11.309 -5.845 2.662 1.00 93.62 87 LEU A C 1
ATOM 662 O O . LEU A 1 87 ? 11.660 -4.853 3.299 1.00 93.62 87 LEU A O 1
ATOM 666 N N . THR A 1 88 ? 11.208 -7.047 3.237 1.00 92.12 88 THR A N 1
ATOM 667 C CA . THR A 1 88 ? 11.598 -7.293 4.634 1.00 92.12 88 THR A CA 1
ATOM 668 C C . THR A 1 88 ? 13.098 -7.531 4.798 1.00 92.12 88 THR A C 1
ATOM 670 O O . THR A 1 88 ? 13.632 -7.381 5.898 1.00 92.12 88 THR A O 1
ATOM 673 N N . LYS A 1 89 ? 13.796 -7.877 3.710 1.00 91.44 89 LYS A N 1
ATOM 674 C CA . LYS A 1 89 ? 15.231 -8.167 3.727 1.00 91.44 89 LYS A CA 1
ATOM 675 C C . LYS A 1 89 ? 16.055 -6.885 3.566 1.00 91.44 89 LYS A C 1
ATOM 677 O O . LYS A 1 89 ? 15.763 -6.087 2.669 1.00 91.44 89 LYS A O 1
ATOM 682 N N . PRO A 1 90 ? 17.119 -6.692 4.367 1.00 91.31 90 PRO A N 1
ATOM 683 C CA . PRO A 1 90 ? 18.085 -5.624 4.129 1.00 91.31 90 PRO A CA 1
ATOM 684 C C . PRO A 1 90 ? 18.710 -5.761 2.736 1.00 91.31 90 PRO A C 1
ATOM 686 O O . PRO A 1 90 ? 19.006 -6.874 2.306 1.00 91.31 90 PRO A O 1
ATOM 689 N N . GLY A 1 91 ? 18.937 -4.648 2.040 1.00 90.69 91 GLY A N 1
ATOM 690 C CA . GLY A 1 91 ? 19.586 -4.669 0.725 1.00 90.69 91 GLY A CA 1
ATOM 691 C C . GLY A 1 91 ? 18.643 -4.874 -0.468 1.00 90.69 91 GLY A C 1
ATOM 692 O O . GLY A 1 91 ? 19.103 -4.887 -1.607 1.00 90.69 91 GLY A O 1
ATOM 693 N N . SER A 1 92 ? 17.338 -5.065 -0.244 1.00 89.44 92 SER A N 1
ATOM 694 C CA . SER A 1 92 ? 16.398 -5.435 -1.317 1.00 89.44 92 SER A CA 1
ATOM 695 C C . SER A 1 92 ? 16.174 -4.330 -2.347 1.00 89.44 92 SER A C 1
ATOM 697 O O . SER A 1 92 ? 15.943 -4.615 -3.520 1.00 89.44 92 SER A O 1
ATOM 699 N N . LEU A 1 93 ? 16.266 -3.064 -1.935 1.00 86.88 93 LEU A N 1
ATOM 700 C CA . LEU A 1 93 ? 16.148 -1.925 -2.851 1.00 86.88 93 LEU A CA 1
ATOM 701 C C . LEU A 1 93 ? 17.419 -1.760 -3.692 1.00 86.88 93 LEU A C 1
ATOM 703 O O . LEU A 1 93 ? 17.365 -1.424 -4.874 1.00 86.88 93 LEU A O 1
ATOM 707 N N . GLU A 1 94 ? 18.575 -2.009 -3.088 1.00 89.75 94 GLU A N 1
ATOM 708 C CA . GLU A 1 94 ? 19.875 -1.990 -3.742 1.00 89.75 94 GLU A CA 1
ATOM 709 C C . GLU A 1 94 ? 19.996 -3.129 -4.752 1.00 89.75 94 GLU A C 1
ATOM 711 O O . GLU A 1 94 ? 20.513 -2.919 -5.849 1.00 89.75 94 GLU A O 1
ATOM 716 N N . ASP A 1 95 ? 19.506 -4.318 -4.397 1.00 87.94 95 ASP A N 1
ATOM 717 C CA . ASP A 1 95 ? 19.440 -5.468 -5.294 1.00 87.94 95 ASP A CA 1
ATOM 718 C C . ASP A 1 95 ? 18.521 -5.191 -6.485 1.00 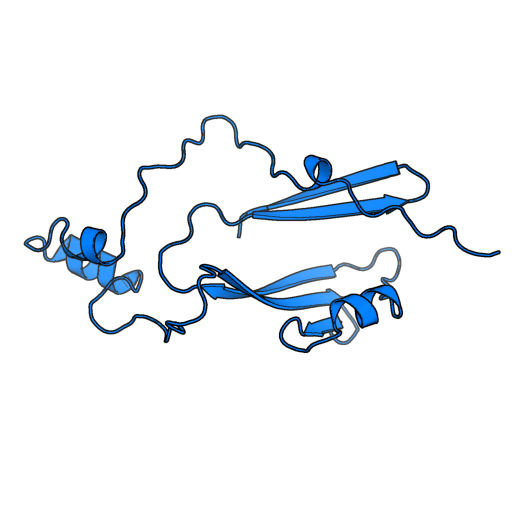87.94 95 ASP A C 1
ATOM 720 O O . ASP A 1 95 ? 18.938 -5.368 -7.627 1.00 87.94 95 ASP A O 1
ATOM 724 N N . LEU A 1 96 ? 17.328 -4.636 -6.242 1.00 86.81 96 LEU A N 1
ATOM 725 C CA . LEU A 1 96 ? 16.388 -4.264 -7.300 1.00 86.81 96 LEU A CA 1
ATOM 726 C C . LEU A 1 96 ? 16.986 -3.265 -8.302 1.00 86.81 96 LEU A C 1
ATOM 728 O O . LEU A 1 96 ? 16.784 -3.394 -9.508 1.00 86.81 96 LEU A O 1
ATOM 732 N N . ASN A 1 97 ? 17.747 -2.283 -7.813 1.00 86.12 97 ASN A N 1
ATOM 733 C CA . ASN A 1 97 ? 18.432 -1.314 -8.673 1.00 86.12 97 ASN A CA 1
ATOM 734 C C . ASN A 1 97 ? 19.539 -1.953 -9.527 1.00 86.12 97 ASN A C 1
ATOM 736 O O . ASN A 1 97 ? 19.813 -1.481 -10.630 1.00 86.12 97 ASN A O 1
ATOM 740 N N . LYS A 1 98 ? 20.190 -3.010 -9.028 1.00 88.06 98 LYS A N 1
ATOM 741 C CA . LYS A 1 98 ? 21.255 -3.733 -9.745 1.00 88.06 98 LYS A CA 1
ATOM 742 C C . LYS A 1 98 ? 20.704 -4.793 -10.697 1.00 88.06 98 LYS A C 1
ATOM 744 O O . LYS A 1 98 ? 21.306 -5.038 -11.741 1.00 88.06 98 LYS A O 1
ATOM 749 N N . HIS A 1 99 ? 19.572 -5.394 -10.351 1.00 85.38 99 HIS A N 1
ATOM 750 C CA . HIS A 1 99 ? 18.947 -6.499 -11.067 1.00 85.38 99 HIS A CA 1
ATOM 751 C C . HIS A 1 99 ? 17.517 -6.122 -11.487 1.00 85.38 99 HIS A C 1
ATOM 753 O O . HIS A 1 99 ? 16.542 -6.606 -10.905 1.00 85.38 99 HIS A O 1
ATOM 759 N N . PRO A 1 100 ? 17.361 -5.260 -12.511 1.00 84.88 100 PRO A N 1
ATOM 760 C CA . PRO A 1 100 ? 16.044 -4.895 -13.007 1.00 84.88 100 PRO A CA 1
ATOM 761 C C . PRO A 1 100 ? 15.349 -6.107 -13.633 1.00 84.88 100 PRO A C 1
ATOM 763 O O . PRO A 1 100 ? 15.963 -6.941 -14.305 1.00 84.88 100 PRO A O 1
ATOM 766 N N . PHE A 1 101 ? 14.034 -6.187 -13.462 1.00 84.12 101 PHE A N 1
ATOM 767 C CA . PHE A 1 101 ? 13.239 -7.229 -14.092 1.00 84.12 101 PHE A CA 1
ATOM 768 C C . PHE A 1 101 ? 12.926 -6.906 -15.555 1.00 84.12 101 PHE A C 1
ATOM 770 O O . PHE A 1 101 ? 12.692 -5.762 -15.939 1.00 84.12 101 PHE A O 1
ATOM 777 N N . THR A 1 102 ? 12.882 -7.949 -16.384 1.00 85.12 102 THR A N 1
ATOM 778 C CA . THR A 1 102 ? 12.485 -7.839 -17.792 1.00 85.12 102 THR A CA 1
ATOM 779 C C . THR A 1 102 ? 11.021 -8.224 -17.954 1.00 85.12 102 THR A C 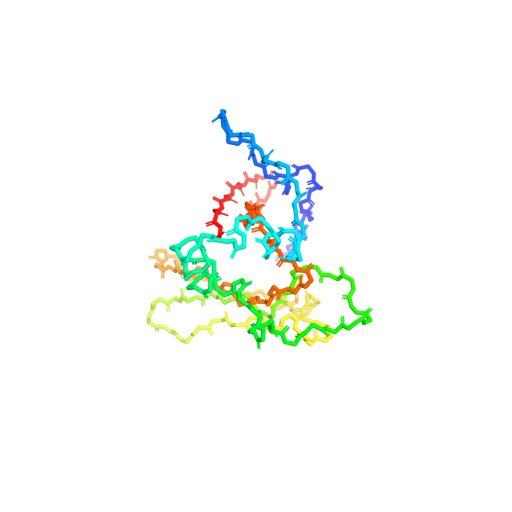1
ATOM 781 O O . THR A 1 102 ? 10.634 -9.349 -17.620 1.00 85.12 102 THR A O 1
ATOM 784 N N . ILE A 1 103 ? 10.234 -7.307 -18.515 1.00 83.94 103 ILE A N 1
ATOM 785 C CA . ILE A 1 103 ? 8.855 -7.543 -18.950 1.00 83.94 103 ILE A CA 1
ATOM 786 C C . ILE A 1 103 ? 8.869 -7.663 -20.471 1.00 83.94 103 ILE A C 1
ATOM 788 O O . ILE A 1 103 ? 9.421 -6.805 -21.159 1.00 83.94 103 ILE A O 1
ATOM 792 N N . LYS A 1 104 ? 8.289 -8.743 -20.998 1.00 87.38 104 LYS A N 1
ATOM 793 C CA . LYS A 1 104 ? 8.145 -8.922 -22.444 1.00 87.38 104 LYS A CA 1
ATOM 794 C C . LYS A 1 104 ? 7.135 -7.904 -22.977 1.00 87.38 104 LYS A C 1
ATOM 796 O O . LYS A 1 104 ? 6.085 -7.703 -22.373 1.00 87.38 104 LYS A O 1
ATOM 801 N N . GLU A 1 105 ? 7.437 -7.292 -24.115 1.00 89.31 105 GLU A N 1
ATOM 802 C CA . GLU A 1 105 ? 6.497 -6.399 -24.793 1.00 89.31 105 GLU A CA 1
ATOM 803 C C . GLU A 1 105 ? 5.169 -7.117 -25.089 1.00 89.31 105 GLU A C 1
ATOM 805 O O . GLU A 1 105 ? 5.155 -8.284 -25.491 1.00 89.31 105 GLU A O 1
ATOM 810 N N . GLY A 1 106 ? 4.054 -6.426 -24.840 1.00 88.38 106 GLY A N 1
ATOM 811 C CA . GLY A 1 106 ? 2.707 -6.976 -24.993 1.00 88.38 106 GLY A CA 1
ATOM 812 C C . GLY A 1 106 ? 2.282 -7.966 -23.903 1.00 88.38 106 GLY A C 1
ATOM 813 O O . GLY A 1 106 ? 1.180 -8.500 -23.984 1.00 88.38 106 GLY A O 1
ATOM 814 N N . ALA A 1 107 ? 3.113 -8.224 -22.886 1.00 87.81 107 ALA A N 1
ATOM 815 C CA . ALA A 1 107 ? 2.719 -9.083 -21.776 1.00 87.81 107 ALA A CA 1
ATOM 816 C C . ALA A 1 107 ? 1.662 -8.406 -20.896 1.00 87.81 107 ALA A C 1
ATOM 818 O O . ALA A 1 107 ? 1.823 -7.260 -20.472 1.00 87.81 107 ALA A O 1
ATOM 819 N N . THR A 1 108 ? 0.610 -9.148 -20.564 1.00 89.44 108 THR A N 1
ATOM 820 C CA . THR A 1 108 ? -0.321 -8.766 -19.504 1.00 89.44 108 THR A CA 1
ATOM 821 C C . THR A 1 108 ? 0.317 -9.072 -18.155 1.00 89.44 108 THR A C 1
ATOM 823 O O . THR A 1 108 ? 0.788 -10.188 -17.920 1.00 89.44 108 THR A O 1
ATOM 826 N N . PHE A 1 109 ? 0.336 -8.079 -17.271 1.00 89.38 109 PHE A N 1
ATOM 827 C CA . PHE A 1 109 ? 0.877 -8.223 -15.928 1.00 89.38 109 PHE A CA 1
ATOM 828 C C . PHE A 1 109 ? -0.045 -7.594 -14.886 1.00 89.38 109 PHE A C 1
ATOM 830 O O . PHE A 1 109 ? -0.877 -6.744 -15.203 1.00 89.38 109 PHE A O 1
ATOM 837 N N . ARG A 1 110 ? 0.125 -8.008 -13.631 1.00 90.31 110 ARG A N 1
ATOM 838 C CA . ARG A 1 110 ? -0.519 -7.404 -12.463 1.00 90.31 110 ARG A CA 1
ATOM 839 C C . ARG A 1 110 ? 0.519 -7.103 -11.397 1.00 90.31 110 ARG A C 1
ATOM 841 O O . ARG A 1 110 ? 1.432 -7.892 -11.163 1.00 90.31 110 ARG A O 1
ATOM 848 N N . MET A 1 111 ? 0.343 -5.970 -10.731 1.00 90.25 111 MET A N 1
ATOM 849 C CA . MET A 1 111 ? 1.103 -5.636 -9.534 1.00 90.25 111 MET A CA 1
ATOM 850 C C . MET A 1 111 ? 0.414 -6.231 -8.309 1.00 90.25 111 MET A C 1
ATOM 852 O O . MET A 1 111 ? -0.807 -6.166 -8.179 1.00 90.25 111 MET A O 1
ATOM 856 N N . LYS A 1 112 ? 1.200 -6.788 -7.390 1.00 92.38 112 LYS A N 1
ATOM 857 C CA . LYS A 1 112 ? 0.714 -7.387 -6.147 1.00 92.38 112 LYS A CA 1
ATOM 858 C C . LYS A 1 112 ? 1.501 -6.867 -4.964 1.00 92.38 112 LYS A C 1
ATOM 860 O O . LYS A 1 112 ? 2.663 -7.212 -4.787 1.00 92.38 112 LYS A O 1
ATOM 865 N N . ALA A 1 113 ? 0.864 -6.075 -4.117 1.00 93.88 113 ALA A N 1
ATOM 866 C CA . ALA A 1 113 ? 1.447 -5.677 -2.846 1.00 93.88 113 ALA A CA 1
ATOM 867 C C . ALA A 1 113 ? 1.018 -6.652 -1.746 1.00 93.88 113 ALA A C 1
ATOM 869 O O . ALA A 1 113 ? -0.165 -6.946 -1.588 1.00 93.88 113 ALA A O 1
ATOM 870 N N . ARG A 1 114 ? 1.974 -7.126 -0.944 1.00 95.38 114 ARG A N 1
ATOM 871 C CA . ARG A 1 114 ? 1.679 -7.713 0.368 1.00 95.38 114 ARG A CA 1
ATOM 872 C C . ARG A 1 114 ? 2.114 -6.721 1.420 1.00 95.38 114 ARG A C 1
ATOM 874 O O . ARG A 1 114 ? 3.276 -6.321 1.444 1.00 95.38 114 ARG A O 1
ATOM 881 N N . PHE A 1 115 ? 1.201 -6.360 2.301 1.00 94.62 115 PHE A N 1
ATOM 882 C CA . PHE A 1 115 ? 1.453 -5.405 3.364 1.00 94.62 115 PHE A CA 1
ATOM 883 C C . PHE A 1 115 ? 0.753 -5.844 4.645 1.00 94.62 115 PHE A C 1
ATOM 885 O O . PHE A 1 115 ? -0.143 -6.689 4.631 1.00 94.62 115 PHE A O 1
ATOM 892 N N . ARG A 1 116 ? 1.194 -5.273 5.760 1.00 91.38 116 ARG A N 1
ATOM 893 C CA . ARG A 1 116 ? 0.574 -5.426 7.070 1.00 91.38 116 ARG A CA 1
ATOM 894 C C . ARG A 1 116 ? 0.159 -4.056 7.573 1.00 91.38 116 ARG A C 1
ATOM 896 O O . ARG A 1 116 ? 0.955 -3.120 7.532 1.00 91.38 116 ARG A O 1
ATOM 903 N N . VAL A 1 117 ? -1.072 -3.963 8.053 1.00 90.19 117 VAL A N 1
ATOM 904 C CA . VAL A 1 117 ? -1.583 -2.793 8.768 1.00 90.19 117 VAL A CA 1
ATOM 905 C C . VAL A 1 117 ? -1.410 -3.030 10.264 1.00 90.19 117 VAL A C 1
ATOM 907 O O . VAL A 1 117 ? -1.637 -4.143 10.740 1.00 90.19 117 VAL A O 1
ATOM 910 N N . GLN A 1 118 ? -0.980 -2.006 10.994 1.00 88.88 118 GLN A N 1
ATOM 911 C CA . GLN A 1 118 ? -0.872 -2.037 12.451 1.00 88.88 118 GLN A CA 1
ATOM 912 C C . GLN A 1 118 ? -1.189 -0.658 13.053 1.00 88.88 118 GLN A C 1
ATOM 914 O O . GLN A 1 118 ? -1.204 0.348 12.346 1.00 88.88 118 GLN A O 1
ATOM 919 N N . HIS A 1 119 ? -1.434 -0.612 14.366 1.00 85.69 119 HIS A N 1
ATOM 920 C CA . HIS A 1 119 ? -1.693 0.615 15.145 1.00 85.69 119 HIS A CA 1
ATOM 921 C C . HIS A 1 119 ? -2.916 1.448 14.736 1.00 85.69 119 HIS A C 1
ATOM 923 O O . HIS A 1 119 ? -3.049 2.585 15.186 1.00 85.69 119 HIS A O 1
ATOM 929 N N . GLY A 1 120 ? -3.805 0.944 13.878 1.00 85.50 120 GLY A N 1
ATOM 930 C CA . GLY A 1 120 ? -4.921 1.762 13.418 1.00 85.50 120 GLY A CA 1
ATOM 931 C C . GLY A 1 120 ? -5.654 1.258 12.187 1.00 85.50 120 GLY A C 1
ATOM 932 O O . GLY A 1 120 ? -5.334 0.219 11.613 1.00 85.50 120 GLY A O 1
ATOM 933 N N . ILE A 1 121 ? -6.617 2.078 11.771 1.00 87.06 121 ILE A N 1
ATOM 934 C CA . ILE A 1 121 ? -7.264 2.017 10.461 1.00 87.06 121 ILE A CA 1
ATOM 935 C C . ILE A 1 121 ? -6.495 2.934 9.505 1.00 87.06 121 ILE A C 1
ATOM 937 O O . ILE A 1 121 ? -6.119 4.052 9.869 1.00 87.06 121 ILE A O 1
ATOM 941 N N . LEU A 1 122 ? -6.275 2.465 8.278 1.00 89.50 122 LEU A N 1
ATOM 942 C CA . LEU A 1 122 ? -5.739 3.274 7.188 1.00 89.50 122 LEU A CA 1
ATOM 943 C C . LEU A 1 122 ? -6.885 3.713 6.285 1.00 89.50 122 LEU A C 1
ATOM 945 O O . LEU A 1 122 ? -7.633 2.878 5.784 1.00 89.50 122 LEU A O 1
ATOM 949 N N . SER A 1 123 ? -6.988 5.016 6.052 1.00 88.56 123 SER A N 1
ATOM 950 C CA . SER A 1 123 ? -7.979 5.586 5.144 1.00 88.56 123 SER A CA 1
ATOM 951 C C . SER A 1 123 ? -7.289 6.061 3.873 1.00 88.56 123 SER A C 1
ATOM 953 O O . SER A 1 123 ? -6.423 6.930 3.937 1.00 88.56 123 SER A O 1
ATOM 955 N N . GLY A 1 124 ? -7.695 5.515 2.725 1.00 87.88 124 GLY A N 1
ATOM 956 C CA . GLY A 1 124 ? -7.231 5.972 1.413 1.00 87.88 124 GLY A CA 1
ATOM 957 C C . GLY A 1 124 ? -5.780 5.607 1.098 1.00 87.88 124 GLY A C 1
ATOM 958 O O . GLY A 1 124 ? -5.019 6.467 0.654 1.00 87.88 124 GLY A O 1
ATOM 959 N N . LEU A 1 125 ? -5.381 4.354 1.343 1.00 91.19 125 LEU A N 1
ATOM 960 C CA . LEU A 1 125 ? -4.060 3.871 0.949 1.00 91.19 125 LEU A CA 1
ATOM 961 C C . LEU A 1 125 ? -3.947 3.899 -0.582 1.00 91.19 125 LEU A C 1
ATOM 963 O O . LEU A 1 125 ? -4.717 3.248 -1.279 1.00 91.19 125 LEU A O 1
ATOM 967 N N . LYS A 1 126 ? -2.977 4.648 -1.109 1.00 91.44 126 LYS A N 1
ATOM 968 C CA . LYS A 1 126 ? -2.733 4.757 -2.551 1.00 91.44 126 LYS A CA 1
ATOM 969 C C . LYS A 1 126 ? -1.365 4.200 -2.913 1.00 91.44 126 LYS A C 1
ATOM 971 O O . LYS A 1 126 ? -0.373 4.494 -2.247 1.00 91.44 126 LYS A O 1
ATOM 976 N N . TYR A 1 127 ? -1.311 3.440 -3.999 1.00 92.06 127 TYR A N 1
ATOM 977 C CA . TYR A 1 127 ? -0.070 3.082 -4.674 1.00 92.06 127 TYR A CA 1
ATOM 978 C C . TYR A 1 127 ? 0.182 4.069 -5.807 1.00 92.06 127 TYR A C 1
ATOM 980 O O . TYR A 1 127 ? -0.673 4.227 -6.672 1.00 92.06 127 TYR A O 1
ATOM 988 N N . VAL A 1 128 ? 1.343 4.725 -5.805 1.00 93.38 128 VAL A N 1
ATOM 989 C CA . VAL A 1 128 ? 1.763 5.647 -6.868 1.00 93.38 128 VAL A CA 1
ATOM 990 C C . VAL A 1 128 ? 3.018 5.086 -7.522 1.00 93.38 128 VAL A C 1
ATOM 992 O O . VAL A 1 128 ? 4.018 4.827 -6.853 1.00 93.38 128 VAL A O 1
ATOM 995 N N . GLN A 1 129 ? 2.966 4.901 -8.837 1.00 91.06 129 GLN A N 1
ATOM 996 C CA . GLN A 1 129 ? 4.070 4.398 -9.640 1.00 91.06 129 GLN A CA 1
ATOM 997 C C . GLN A 1 129 ? 4.449 5.428 -10.697 1.00 91.06 129 GLN A C 1
ATOM 999 O O . GLN A 1 129 ? 3.613 5.862 -11.488 1.00 91.06 129 GLN A O 1
ATOM 1004 N N . VAL A 1 130 ? 5.734 5.774 -10.745 1.00 92.62 130 VAL A N 1
ATOM 1005 C CA . VAL A 1 130 ? 6.300 6.644 -11.778 1.00 92.62 130 VAL A CA 1
ATOM 1006 C C . VAL A 1 130 ? 7.318 5.851 -12.583 1.00 92.62 130 VAL A C 1
ATOM 1008 O O . VAL A 1 130 ? 8.272 5.305 -12.033 1.00 92.62 130 VAL A O 1
ATOM 1011 N N . VAL A 1 131 ? 7.117 5.797 -13.897 1.00 90.06 131 VAL A N 1
ATOM 1012 C CA . VAL A 1 131 ? 8.047 5.188 -14.853 1.00 90.06 131 VAL A CA 1
ATOM 1013 C C . VAL A 1 131 ? 8.668 6.302 -15.683 1.00 90.06 131 VAL A C 1
ATOM 1015 O O . VAL A 1 131 ? 7.951 7.148 -16.215 1.00 90.06 131 VAL A O 1
ATOM 1018 N N . SER A 1 132 ? 9.997 6.317 -15.806 1.00 90.50 132 SER A N 1
ATOM 1019 C CA . SER A 1 132 ? 10.714 7.327 -16.584 1.00 90.50 132 SER A CA 1
ATOM 1020 C C . SER A 1 132 ? 11.628 6.705 -17.638 1.00 90.50 132 SER A C 1
ATOM 1022 O O . SER A 1 132 ? 12.260 5.671 -17.424 1.00 90.50 132 SER A O 1
ATOM 1024 N N . ARG A 1 133 ? 11.704 7.344 -18.808 1.00 89.00 133 ARG A N 1
ATOM 1025 C CA . ARG A 1 133 ? 12.626 6.975 -19.885 1.00 89.00 133 ARG A CA 1
ATOM 1026 C C . ARG A 1 133 ? 13.090 8.229 -20.610 1.00 89.00 133 ARG A C 1
ATOM 1028 O O . ARG A 1 133 ? 12.280 8.953 -21.173 1.00 89.00 133 ARG A O 1
ATOM 1035 N N . MET A 1 134 ? 14.404 8.468 -20.610 1.00 89.94 134 MET A N 1
ATOM 1036 C CA . MET A 1 134 ? 15.037 9.591 -21.323 1.00 89.94 134 MET A CA 1
ATOM 1037 C C . MET A 1 134 ? 14.378 10.956 -21.031 1.00 89.94 134 MET A C 1
ATOM 1039 O O . MET A 1 134 ? 14.144 11.749 -21.935 1.00 89.94 134 MET A O 1
ATOM 1043 N N . GLY A 1 135 ? 14.045 11.215 -19.763 1.00 85.56 135 GLY A N 1
ATOM 1044 C CA . GLY A 1 135 ? 13.414 12.466 -19.324 1.00 85.56 135 GLY A CA 1
ATOM 1045 C C . GLY A 1 135 ? 11.887 12.510 -19.457 1.00 85.56 135 GLY A C 1
ATOM 1046 O O . GLY A 1 135 ? 11.263 13.363 -18.835 1.00 85.56 135 GLY A O 1
ATOM 1047 N N . VAL A 1 136 ? 11.266 11.574 -20.181 1.00 89.06 136 VAL A N 1
ATOM 1048 C CA . VAL A 1 136 ? 9.802 11.436 -20.235 1.00 89.06 136 VAL A CA 1
ATOM 1049 C C . VAL A 1 136 ? 9.331 10.615 -19.038 1.00 89.06 136 VAL A C 1
ATOM 1051 O O . VAL A 1 136 ? 9.880 9.543 -18.781 1.00 89.06 136 VAL A O 1
ATOM 1054 N N . LYS A 1 137 ? 8.322 11.105 -18.311 1.00 91.69 137 LYS A N 1
ATOM 1055 C CA . LYS A 1 137 ? 7.727 10.441 -17.141 1.00 91.69 137 LYS A CA 1
ATOM 1056 C C . LYS A 1 137 ? 6.275 10.059 -17.418 1.00 91.69 137 LYS A C 1
ATOM 1058 O O . LYS A 1 137 ? 5.554 10.791 -18.088 1.00 91.69 137 LYS A O 1
ATOM 1063 N N . SER A 1 138 ? 5.851 8.931 -16.866 1.00 92.00 138 SER A N 1
ATOM 1064 C CA . SER A 1 138 ? 4.463 8.479 -16.827 1.00 92.00 138 SER A CA 1
ATOM 1065 C C . SER A 1 138 ? 4.118 8.099 -15.393 1.00 92.00 138 SER A C 1
ATOM 1067 O O . SER A 1 138 ? 4.898 7.405 -14.737 1.00 92.00 138 SER A O 1
ATOM 1069 N N . LYS A 1 139 ? 2.977 8.585 -14.903 1.00 93.00 139 LYS A N 1
ATOM 1070 C CA . LYS A 1 139 ? 2.492 8.377 -13.539 1.00 93.00 139 LYS A CA 1
ATOM 1071 C C . LYS A 1 139 ? 1.209 7.556 -13.575 1.00 93.00 139 LYS A C 1
ATOM 1073 O O . LYS A 1 139 ? 0.315 7.838 -14.366 1.00 93.00 139 LYS A O 1
ATOM 1078 N N . MET A 1 140 ? 1.134 6.567 -12.699 1.00 92.00 140 MET A N 1
ATOM 1079 C CA . MET A 1 140 ? -0.032 5.723 -12.467 1.00 92.00 140 MET A CA 1
ATOM 1080 C C . MET A 1 140 ? -0.335 5.720 -10.971 1.00 92.00 140 MET A C 1
ATOM 1082 O O . MET A 1 140 ? 0.588 5.719 -10.154 1.00 92.00 140 MET A O 1
ATOM 1086 N N . GLN A 1 141 ? -1.615 5.726 -10.608 1.00 92.56 141 GLN A N 1
ATOM 1087 C CA . GLN A 1 141 ? -2.051 5.635 -9.218 1.00 92.56 141 GLN A CA 1
ATOM 1088 C C . GLN A 1 141 ? -3.214 4.655 -9.089 1.00 92.56 141 GLN A C 1
ATOM 1090 O O . GLN A 1 141 ? -4.096 4.639 -9.941 1.00 92.56 141 GLN A O 1
ATOM 1095 N N . GLU A 1 142 ? -3.220 3.883 -8.009 1.00 91.56 142 GLU A N 1
ATOM 1096 C CA . GLU A 1 142 ? -4.273 2.919 -7.689 1.00 91.56 142 GLU A CA 1
ATOM 1097 C C . GLU A 1 142 ? -4.677 3.056 -6.219 1.00 91.56 142 GLU A C 1
ATOM 1099 O O . GLU A 1 142 ? -3.823 3.257 -5.349 1.00 91.56 142 GLU A O 1
ATOM 1104 N N . MET A 1 143 ? -5.978 2.956 -5.939 1.00 90.50 143 MET A N 1
ATOM 1105 C CA . MET A 1 143 ? -6.497 2.886 -4.570 1.00 90.50 143 MET A CA 1
ATOM 1106 C C . MET A 1 143 ? -6.466 1.430 -4.096 1.00 90.50 143 MET A C 1
ATOM 1108 O O . MET A 1 143 ? -6.966 0.554 -4.801 1.00 90.50 143 MET A O 1
ATOM 1112 N N . ILE A 1 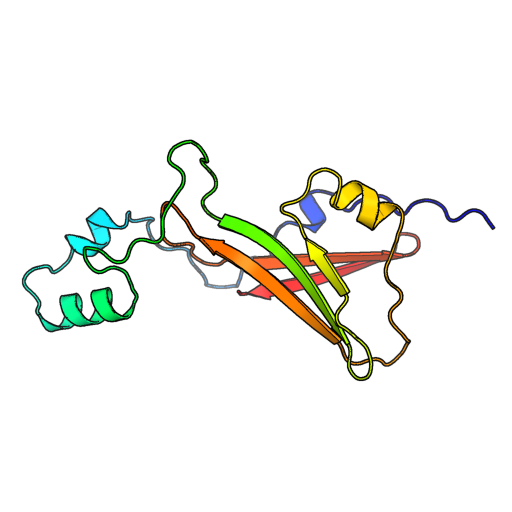144 ? -5.886 1.190 -2.919 1.00 87.50 144 ILE A N 1
ATOM 1113 C CA . ILE A 1 144 ? -5.784 -0.129 -2.274 1.00 87.50 144 ILE A CA 1
ATOM 1114 C C . ILE A 1 144 ? -6.863 -0.280 -1.204 1.00 87.50 144 ILE A C 1
ATOM 1116 O O . ILE A 1 144 ? -7.045 0.673 -0.410 1.00 87.50 144 ILE A O 1
#

Sequence (144 aa):
MSGTGAAAPHAEDLEPEQTEGFKVGEKKTLEEYQQLDQNDESLRKWKESLGLGSGNTLPADPNDKRTVIILSLGLEVDGRPDIVIDLTKPGSLEDLNKHPFTIKEGATFRMKARFRVQHGILSGLKYVQVVSRMGVKSKMQEMI

Foldseek 3Di:
DDDDPDPDDDPVLQDDDDDPPDDDDDDDFLVRLCVPPVVDPVSQVVCVVVQSHPPRADDDDPVDPDQKFWQWKWKAWPPDDIDIQGPVDPCSVVVCSVDPDDDDPPIDIDIDIDMDGHRGDDDFDKDWDWDDDPHDIDIDMDTD

Secondary structure (DSSP, 8-state):
---PPPPPPPHHHHSPPPPTT--------HHHHHHTTTT-HHHHHHHHHTT-STT-PPPPPTT---SEEEEEEEEEETTS--EEEETTSTTHHHHHHHSPPPPPTT--EEEEEEEEE-SS---S-EEEEEEEETTEEEEEEEE-